Protein AF-A0A3A9E525-F1 (afdb_monomer_lite)

pLDDT: mean 75.53, std 14.35, range [39.94, 94.44]

Radius of gyration: 31.05 Å; chains: 1; bounding box: 57×25×106 Å

Structure (mmCIF, N/CA/C/O backbone):
data_AF-A0A3A9E525-F1
#
_entry.id   AF-A0A3A9E525-F1
#
loop_
_atom_site.group_PDB
_atom_site.id
_atom_site.type_symbol
_atom_site.label_atom_id
_atom_site.label_alt_id
_atom_site.label_comp_id
_atom_site.label_asym_id
_atom_site.label_entity_id
_atom_site.label_seq_id
_atom_site.pdbx_PDB_ins_code
_atom_site.Cartn_x
_atom_site.Cartn_y
_atom_site.Cartn_z
_atom_site.occupancy
_atom_site.B_iso_or_equiv
_atom_site.auth_seq_id
_atom_site.auth_comp_id
_atom_site.auth_asym_id
_atom_site.auth_atom_id
_atom_site.pdbx_PDB_model_num
ATOM 1 N N . ASP A 1 1 ? 13.720 -13.203 -17.216 1.00 64.25 1 ASP A N 1
ATOM 2 C CA . ASP A 1 1 ? 12.682 -12.584 -18.054 1.00 64.25 1 ASP A CA 1
ATOM 3 C C . ASP A 1 1 ? 12.279 -11.241 -17.439 1.00 64.25 1 ASP A C 1
ATOM 5 O O . ASP A 1 1 ? 11.630 -11.214 -16.400 1.00 64.25 1 ASP A O 1
ATOM 9 N N . THR A 1 2 ? 12.786 -10.123 -17.966 1.00 67.50 2 THR A N 1
ATOM 10 C CA . THR A 1 2 ? 12.697 -8.790 -17.322 1.00 67.50 2 THR A CA 1
ATOM 11 C C . THR A 1 2 ? 11.267 -8.252 -17.234 1.00 67.50 2 THR A C 1
ATOM 13 O O . THR A 1 2 ? 10.942 -7.525 -16.295 1.00 67.50 2 THR A O 1
ATOM 16 N N . ALA A 1 3 ? 10.397 -8.640 -18.170 1.00 70.50 3 ALA A N 1
ATOM 17 C CA . ALA A 1 3 ? 8.986 -8.265 -18.166 1.00 70.50 3 ALA A CA 1
ATOM 18 C C . ALA A 1 3 ? 8.206 -8.938 -17.022 1.00 70.50 3 ALA A C 1
ATOM 20 O O . ALA A 1 3 ? 7.421 -8.276 -16.343 1.00 70.50 3 ALA A O 1
ATOM 21 N N . ALA A 1 4 ? 8.462 -10.225 -16.760 1.00 76.50 4 ALA A N 1
ATOM 22 C CA . ALA A 1 4 ? 7.857 -10.944 -15.637 1.00 76.50 4 ALA A CA 1
ATOM 23 C C . ALA A 1 4 ? 8.270 -10.322 -14.291 1.00 76.50 4 ALA A C 1
ATOM 25 O O . ALA A 1 4 ? 7.420 -10.033 -13.452 1.00 76.50 4 ALA A O 1
ATOM 26 N N . THR A 1 5 ? 9.558 -9.994 -14.133 1.00 76.56 5 THR A N 1
ATOM 27 C CA . THR A 1 5 ? 10.078 -9.329 -12.928 1.00 76.56 5 THR A CA 1
ATOM 28 C C . THR A 1 5 ? 9.453 -7.949 -12.694 1.00 76.56 5 THR A C 1
ATOM 30 O O . THR A 1 5 ? 9.133 -7.608 -11.558 1.00 76.56 5 THR A O 1
ATOM 33 N N . LEU A 1 6 ? 9.244 -7.151 -13.747 1.00 73.38 6 LEU A N 1
ATOM 34 C CA . LEU A 1 6 ? 8.564 -5.854 -13.631 1.00 73.38 6 LEU A CA 1
ATOM 35 C C . LEU A 1 6 ? 7.107 -6.007 -13.182 1.00 73.38 6 LEU A C 1
ATOM 37 O O . LEU A 1 6 ? 6.667 -5.273 -12.300 1.00 73.38 6 LEU A O 1
ATOM 41 N N . LYS A 1 7 ? 6.382 -6.983 -13.738 1.00 77.44 7 LYS A N 1
ATOM 42 C CA . LYS A 1 7 ? 4.987 -7.256 -13.374 1.00 77.44 7 LYS A CA 1
ATOM 43 C C . LYS A 1 7 ? 4.848 -7.682 -11.908 1.00 77.44 7 LYS A C 1
ATOM 45 O O . LYS A 1 7 ? 3.958 -7.195 -11.211 1.00 77.44 7 LYS A O 1
ATOM 50 N N . ASP A 1 8 ? 5.745 -8.537 -11.423 1.00 79.56 8 ASP A N 1
ATOM 51 C CA . ASP A 1 8 ? 5.752 -8.967 -10.020 1.00 79.56 8 ASP A CA 1
ATOM 52 C C . ASP A 1 8 ? 6.098 -7.815 -9.063 1.00 79.56 8 ASP A C 1
ATOM 54 O O . ASP A 1 8 ? 5.469 -7.672 -8.011 1.00 79.56 8 ASP A O 1
ATOM 58 N N . LEU A 1 9 ? 7.044 -6.945 -9.441 1.00 74.81 9 LEU A N 1
ATOM 59 C CA . LEU A 1 9 ? 7.372 -5.735 -8.677 1.00 74.81 9 LEU A CA 1
ATOM 60 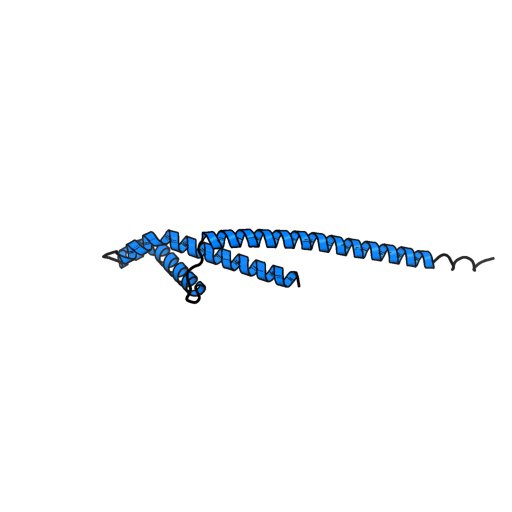C C . LEU A 1 9 ? 6.188 -4.769 -8.590 1.00 74.81 9 LEU A C 1
ATOM 62 O O . LEU A 1 9 ? 5.925 -4.209 -7.527 1.00 74.81 9 LEU A O 1
ATOM 66 N N . GLU A 1 10 ? 5.467 -4.572 -9.693 1.00 75.38 10 GLU A N 1
ATOM 67 C CA . GLU A 1 10 ? 4.275 -3.723 -9.726 1.00 75.38 10 GLU A CA 1
ATOM 68 C C . GLU A 1 10 ? 3.166 -4.274 -8.836 1.00 75.38 10 GLU A C 1
ATOM 70 O O . GLU A 1 10 ? 2.605 -3.528 -8.034 1.00 75.38 10 GLU A O 1
ATOM 75 N N . LYS A 1 11 ? 2.922 -5.587 -8.895 1.00 83.06 11 LYS A N 1
ATOM 76 C CA . LYS A 1 11 ? 1.970 -6.253 -8.006 1.00 83.06 11 LYS A CA 1
ATOM 77 C C . LYS A 1 11 ? 2.350 -6.061 -6.537 1.00 83.06 11 LYS A C 1
ATOM 79 O O . LYS A 1 11 ? 1.519 -5.641 -5.737 1.00 83.06 11 LYS A O 1
ATOM 84 N N . ARG A 1 12 ? 3.622 -6.281 -6.190 1.00 83.38 12 ARG A N 1
ATOM 85 C CA . ARG A 1 12 ? 4.115 -6.116 -4.815 1.00 83.38 12 ARG A CA 1
ATOM 86 C C . ARG A 1 12 ? 3.989 -4.674 -4.314 1.00 83.38 12 ARG A C 1
ATOM 88 O O . ARG A 1 12 ? 3.627 -4.466 -3.159 1.00 83.38 12 ARG A O 1
ATOM 95 N N . LEU A 1 13 ? 4.250 -3.682 -5.167 1.00 75.19 13 LEU A N 1
ATOM 96 C CA . LEU A 1 13 ? 4.052 -2.265 -4.839 1.00 75.19 13 LEU A CA 1
ATOM 97 C C . LEU A 1 13 ? 2.581 -1.947 -4.549 1.00 75.19 13 LEU A C 1
ATOM 99 O O . LEU A 1 13 ? 2.289 -1.248 -3.575 1.00 75.19 13 LEU A O 1
ATOM 103 N N . SER A 1 14 ? 1.660 -2.474 -5.359 1.00 77.00 14 SER A N 1
ATOM 104 C CA . SER A 1 14 ? 0.220 -2.331 -5.128 1.00 77.00 14 SER A CA 1
ATOM 105 C C . SER A 1 14 ? -0.215 -2.980 -3.813 1.00 77.00 14 SER A C 1
ATOM 107 O O . SER A 1 14 ? -0.931 -2.348 -3.035 1.00 77.00 14 SER A O 1
ATOM 109 N N . ASP A 1 15 ? 0.272 -4.188 -3.523 1.00 82.31 15 ASP A N 1
ATOM 110 C CA . ASP A 1 15 ? -0.034 -4.904 -2.281 1.00 82.31 15 ASP A CA 1
ATOM 111 C C . ASP A 1 15 ? 0.445 -4.119 -1.048 1.00 82.31 15 ASP A C 1
ATOM 113 O O . ASP A 1 15 ? -0.313 -3.915 -0.096 1.00 82.31 15 ASP A O 1
ATOM 117 N N . ILE A 1 16 ? 1.680 -3.604 -1.071 1.00 80.56 16 ILE A N 1
ATOM 118 C CA . ILE A 1 16 ? 2.234 -2.798 0.030 1.00 80.56 16 ILE A CA 1
ATOM 119 C C . ILE A 1 16 ? 1.459 -1.489 0.200 1.00 80.56 16 ILE A C 1
ATOM 121 O O . ILE A 1 16 ? 1.143 -1.111 1.328 1.00 80.56 16 ILE A O 1
ATOM 125 N N . SER A 1 17 ? 1.108 -0.812 -0.896 1.00 77.31 17 SER A N 1
ATOM 126 C CA . SER A 1 17 ? 0.308 0.417 -0.850 1.00 77.31 17 SER A CA 1
ATOM 127 C C . SER A 1 17 ? -1.055 0.178 -0.190 1.00 77.31 17 SER A C 1
ATOM 129 O O . SER A 1 17 ? -1.467 0.930 0.702 1.00 77.31 17 SER A O 1
ATOM 131 N N . LEU A 1 18 ? -1.727 -0.918 -0.555 1.00 83.62 18 LEU A N 1
ATOM 132 C CA . LEU A 1 18 ? -2.995 -1.320 0.047 1.00 83.62 18 LEU A CA 1
ATOM 133 C C . LEU A 1 18 ? -2.840 -1.619 1.545 1.00 83.62 18 LEU A C 1
ATOM 135 O O . LEU A 1 18 ? -3.664 -1.173 2.350 1.00 83.62 18 LEU A O 1
ATOM 139 N N . LEU A 1 19 ? -1.780 -2.328 1.941 1.00 84.00 19 LEU A N 1
ATOM 140 C CA . LEU A 1 19 ? -1.487 -2.604 3.350 1.00 84.00 19 LEU A CA 1
ATOM 141 C C . LEU A 1 19 ? -1.237 -1.319 4.141 1.00 84.00 19 LEU A C 1
ATOM 143 O O . LEU A 1 19 ? -1.820 -1.139 5.209 1.00 84.00 19 LEU A O 1
ATOM 147 N N . MET A 1 20 ? -0.435 -0.397 3.607 1.00 79.25 20 MET A N 1
ATOM 148 C CA . MET A 1 20 ? -0.169 0.897 4.236 1.00 79.25 20 MET A CA 1
ATOM 149 C C . MET A 1 20 ? -1.453 1.709 4.432 1.00 79.25 20 MET A C 1
ATOM 151 O O . MET A 1 20 ? -1.667 2.256 5.517 1.00 79.25 20 MET A O 1
ATOM 155 N N . LYS A 1 21 ? -2.337 1.746 3.425 1.00 83.94 21 LYS A N 1
ATOM 156 C CA . LYS A 1 21 ? -3.633 2.436 3.513 1.00 83.94 21 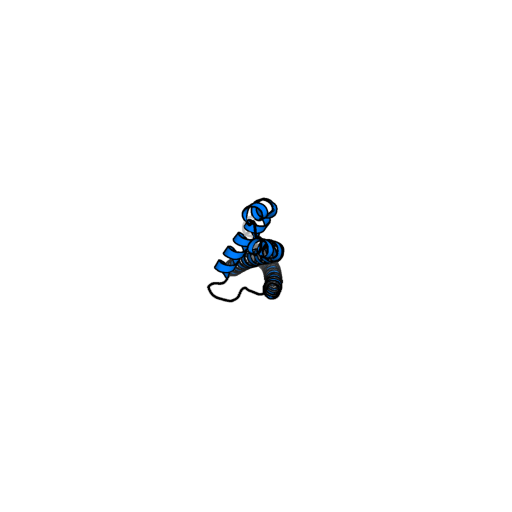LYS A CA 1
ATOM 157 C C . LYS A 1 21 ? -4.510 1.849 4.618 1.00 83.94 21 LYS A C 1
ATOM 159 O O . LYS A 1 21 ? -5.061 2.599 5.421 1.00 83.94 21 LYS A O 1
ATOM 164 N N . ASN A 1 22 ? -4.604 0.522 4.700 1.00 86.12 22 ASN A N 1
ATOM 165 C CA . ASN A 1 22 ? -5.385 -0.147 5.741 1.00 86.12 22 ASN A CA 1
ATOM 166 C C . ASN A 1 22 ? -4.778 0.043 7.138 1.00 86.12 22 ASN A C 1
ATOM 168 O O . ASN A 1 22 ? -5.517 0.272 8.091 1.00 86.12 22 ASN A O 1
ATOM 172 N N . ILE A 1 23 ? -3.448 0.014 7.277 1.00 84.56 23 ILE A N 1
ATOM 173 C CA . ILE A 1 23 ? -2.778 0.321 8.552 1.00 84.56 23 ILE A CA 1
ATOM 174 C C . ILE A 1 23 ? -3.091 1.751 8.991 1.00 84.56 23 ILE A C 1
ATOM 176 O O . ILE A 1 23 ? -3.438 1.965 10.152 1.00 84.56 23 ILE A O 1
ATOM 180 N N . SER A 1 24 ? -3.015 2.716 8.074 1.00 83.75 24 SER A N 1
ATOM 181 C CA . SER A 1 24 ? -3.338 4.114 8.365 1.00 83.75 24 SER A CA 1
ATOM 182 C C . SER A 1 24 ? -4.802 4.280 8.786 1.00 83.75 24 SER A C 1
ATOM 184 O O . SER A 1 24 ? -5.067 4.829 9.855 1.00 83.75 24 SER A O 1
ATOM 186 N N . ALA A 1 25 ? -5.744 3.715 8.023 1.00 85.31 25 ALA A N 1
ATOM 187 C CA . ALA A 1 25 ? -7.170 3.746 8.345 1.00 85.31 25 ALA A CA 1
ATOM 188 C C . ALA A 1 25 ? -7.467 3.104 9.710 1.00 85.31 25 ALA A C 1
ATOM 190 O O . ALA A 1 25 ? -8.197 3.674 10.523 1.00 85.31 25 ALA A O 1
ATOM 191 N N . TYR A 1 26 ? -6.848 1.957 10.007 1.00 89.06 26 TYR A N 1
ATOM 192 C CA . TYR A 1 26 ? -6.963 1.289 11.301 1.00 89.06 26 TYR A CA 1
ATOM 193 C C . TYR A 1 26 ? -6.437 2.166 12.443 1.00 89.06 26 TYR A C 1
ATOM 195 O O . TYR A 1 26 ? -7.090 2.277 13.479 1.00 89.06 26 TYR A O 1
ATOM 203 N N . GLN A 1 27 ? -5.278 2.810 12.267 1.00 89.06 27 GLN A N 1
ATOM 204 C CA . GLN A 1 27 ? -4.687 3.693 13.276 1.00 89.06 27 GLN A CA 1
ATOM 205 C C . GLN A 1 27 ? -5.542 4.939 13.536 1.00 89.06 27 GLN A C 1
ATOM 207 O O . GLN A 1 27 ? -5.775 5.268 14.698 1.00 89.06 27 GLN A O 1
ATOM 212 N N . GLN A 1 28 ? -6.042 5.591 12.484 1.00 89.88 28 GLN A N 1
ATOM 213 C CA . GLN A 1 28 ? -6.866 6.803 12.585 1.00 89.88 28 GLN A CA 1
ATOM 214 C C . GLN A 1 28 ? -8.202 6.540 13.289 1.00 89.88 28 GLN A C 1
ATOM 216 O O . GLN A 1 28 ? -8.650 7.334 14.111 1.00 89.88 28 GLN A O 1
ATOM 221 N N . THR A 1 29 ? -8.819 5.392 13.014 1.00 92.69 29 THR A N 1
ATOM 222 C CA . THR A 1 29 ? -10.128 5.023 13.577 1.00 92.69 29 THR A CA 1
ATOM 223 C C . THR A 1 29 ? -10.034 4.305 14.926 1.00 92.69 29 THR A C 1
ATOM 225 O O . THR A 1 29 ? -11.041 4.145 15.616 1.00 92.69 29 THR A O 1
ATOM 228 N N . LYS A 1 30 ? -8.828 3.907 15.357 1.00 92.38 30 LYS A N 1
ATOM 229 C CA . LYS A 1 30 ? -8.598 3.144 16.595 1.00 92.38 30 LYS A CA 1
ATOM 230 C C . LYS A 1 30 ? -9.165 3.832 17.834 1.00 92.38 30 LYS A C 1
ATOM 232 O O . LYS A 1 30 ? -9.754 3.162 18.677 1.00 92.38 30 LYS A O 1
ATOM 237 N N . ALA A 1 31 ? -8.986 5.148 17.955 1.00 93.94 31 ALA A N 1
ATOM 238 C CA . ALA A 1 31 ? -9.469 5.902 19.110 1.00 93.94 31 ALA A CA 1
ATOM 239 C C . ALA A 1 31 ? -11.004 5.869 19.204 1.00 93.94 31 ALA A C 1
ATOM 241 O O . ALA A 1 31 ? -11.548 5.539 20.258 1.00 93.94 31 ALA A O 1
ATOM 242 N N . VAL A 1 32 ? -11.688 6.118 18.084 1.00 93.75 32 VAL A N 1
ATOM 243 C CA . VAL A 1 32 ? -13.156 6.072 17.983 1.00 93.75 32 VAL A CA 1
ATOM 244 C C . VAL A 1 32 ? -13.673 4.666 18.280 1.00 93.75 32 VAL A C 1
ATOM 246 O O . VAL A 1 32 ? -14.594 4.495 19.074 1.00 93.75 32 VAL A O 1
ATOM 249 N N . TYR A 1 33 ? -13.032 3.637 17.724 1.00 93.94 33 TYR A N 1
ATOM 250 C CA . TYR A 1 33 ? -13.420 2.251 17.971 1.00 93.94 33 TYR A CA 1
ATOM 251 C C . TYR A 1 33 ? -13.217 1.824 19.436 1.00 93.94 33 TYR A C 1
ATOM 253 O O . TYR A 1 33 ? -14.040 1.110 20.012 1.00 93.94 33 TYR A O 1
ATOM 261 N N . MET A 1 34 ? -12.151 2.294 20.091 1.00 94.19 34 MET A N 1
ATOM 262 C CA . MET A 1 34 ? -11.941 2.062 21.524 1.00 94.19 34 MET A CA 1
ATOM 263 C C . MET A 1 34 ? -13.012 2.733 22.387 1.00 94.19 34 MET A C 1
ATOM 265 O O . MET A 1 34 ? -13.440 2.144 23.381 1.00 94.19 34 MET A O 1
ATOM 269 N N . GLN A 1 35 ? -13.450 3.939 22.020 1.00 94.38 35 GLN A N 1
ATOM 270 C CA . GLN A 1 35 ? -14.560 4.618 22.692 1.00 94.38 35 GLN A CA 1
ATOM 271 C C . GLN A 1 35 ? -15.875 3.865 22.477 1.00 94.38 35 GLN A C 1
ATOM 273 O O . GLN A 1 35 ? -16.573 3.601 23.452 1.00 94.38 35 GLN A O 1
ATOM 278 N N . TYR A 1 36 ? -16.149 3.410 21.251 1.00 92.94 36 TYR A N 1
ATOM 279 C CA . TYR A 1 36 ? -17.297 2.555 20.938 1.00 92.94 36 TYR A CA 1
ATOM 280 C C . TYR A 1 36 ? -17.333 1.294 21.813 1.00 92.94 36 TYR A C 1
ATOM 282 O O . TYR A 1 36 ? -18.363 0.973 22.406 1.00 92.94 36 TYR A O 1
ATOM 290 N N . LYS A 1 37 ? -16.195 0.605 21.985 1.00 92.94 37 LYS A N 1
ATOM 291 C CA . LYS A 1 37 ? -16.122 -0.587 22.847 1.00 92.94 37 LYS A CA 1
ATOM 292 C C . LYS A 1 37 ? -16.425 -0.306 24.320 1.00 92.94 37 LYS A C 1
ATOM 294 O O . LYS A 1 37 ? -16.914 -1.205 25.001 1.00 92.94 37 LYS A O 1
ATOM 299 N N . LYS A 1 38 ? -16.132 0.905 24.798 1.00 94.44 38 LYS A N 1
ATOM 300 C CA . LYS A 1 38 ? -16.347 1.343 26.188 1.00 94.44 38 LYS A CA 1
ATOM 301 C C . LYS A 1 38 ? -17.683 2.064 26.402 1.00 94.44 38 LYS A C 1
ATOM 303 O O . LYS A 1 38 ? -18.043 2.324 27.547 1.00 94.44 38 LYS A O 1
ATOM 308 N N . ALA A 1 39 ? -18.396 2.416 25.333 1.00 93.25 39 ALA A N 1
ATOM 309 C CA . ALA A 1 39 ? -19.642 3.162 25.415 1.00 93.25 39 ALA A CA 1
ATOM 310 C C . ALA A 1 39 ? -20.719 2.348 26.150 1.00 93.25 39 ALA A C 1
ATOM 312 O O . ALA A 1 39 ? -20.920 1.167 25.860 1.00 93.25 39 ALA A O 1
ATOM 313 N N . LYS A 1 40 ? -21.427 2.999 27.084 1.00 91.38 40 LYS A N 1
ATOM 314 C CA . LYS A 1 40 ? -22.598 2.413 27.761 1.00 91.38 40 LYS A CA 1
ATOM 315 C C . LYS A 1 40 ? -23.758 2.199 26.786 1.00 91.38 40 LYS A C 1
ATOM 317 O O . LYS A 1 40 ? -24.382 1.148 26.811 1.00 91.38 40 LYS A O 1
ATOM 322 N N . ASP A 1 41 ? -23.997 3.175 25.913 1.00 93.12 41 ASP A N 1
ATOM 323 C CA . ASP A 1 41 ? -24.986 3.100 24.838 1.00 93.12 41 ASP A CA 1
ATOM 324 C C . ASP A 1 41 ? -24.262 2.979 23.490 1.00 93.12 41 ASP A C 1
ATOM 326 O O . ASP A 1 41 ? -23.869 3.968 22.860 1.00 93.12 41 ASP A O 1
ATOM 330 N N . LYS A 1 42 ? -24.021 1.730 23.084 1.00 91.25 42 LYS A N 1
ATOM 331 C CA . LYS A 1 42 ? -23.300 1.408 21.848 1.00 91.25 42 LYS A CA 1
ATOM 332 C C . LYS A 1 42 ? -24.088 1.785 20.603 1.00 91.25 42 LYS A C 1
ATOM 334 O O . LYS A 1 42 ? -23.479 2.149 19.605 1.00 91.25 42 LYS A O 1
ATOM 339 N N . GLU A 1 43 ? -25.411 1.708 20.649 1.00 92.25 43 GLU A N 1
ATOM 340 C CA . GLU A 1 43 ? -26.267 1.946 19.489 1.00 92.25 43 GLU A CA 1
ATOM 341 C C . GLU A 1 43 ? -26.318 3.439 19.148 1.00 92.25 43 GLU A C 1
ATOM 343 O O . GLU A 1 43 ? -26.143 3.839 17.996 1.00 92.25 43 GLU A O 1
ATOM 348 N N . LYS A 1 44 ? -26.449 4.299 20.166 1.00 93.62 44 LYS A N 1
ATOM 349 C CA . LYS A 1 44 ? -26.327 5.750 19.994 1.00 93.62 44 LYS A CA 1
ATOM 350 C C . LYS A 1 44 ? -24.929 6.157 19.530 1.00 93.62 44 LYS A C 1
ATOM 352 O O . LYS A 1 44 ? -24.813 7.002 18.645 1.00 93.62 44 LYS A O 1
ATOM 357 N N . PHE A 1 45 ? -23.878 5.553 20.090 1.00 93.12 45 PHE A N 1
ATOM 358 C CA . PHE A 1 45 ? -22.507 5.844 19.666 1.00 93.12 45 PHE A CA 1
ATOM 359 C C . PHE A 1 45 ? -22.244 5.399 18.222 1.00 93.12 45 PHE A C 1
ATOM 361 O O . PHE A 1 45 ? -21.600 6.137 17.474 1.00 93.12 45 PHE A O 1
ATOM 368 N N . LEU A 1 46 ? -22.762 4.228 17.829 1.00 92.06 46 LEU A N 1
ATOM 369 C CA . LEU A 1 46 ? -22.659 3.700 16.471 1.00 92.06 46 LEU A CA 1
ATOM 370 C C . LEU A 1 46 ? -23.296 4.664 15.475 1.00 92.06 46 LEU A C 1
ATOM 372 O O . LEU A 1 46 ? -22.608 5.084 14.558 1.00 92.06 46 LEU A O 1
ATOM 376 N N . ARG A 1 47 ? -24.537 5.111 15.701 1.00 92.50 47 ARG A N 1
ATOM 377 C CA . ARG A 1 47 ? -25.220 6.060 14.798 1.00 92.50 47 ARG A CA 1
ATOM 378 C C . ARG A 1 47 ? -24.432 7.353 14.549 1.00 92.50 47 ARG A C 1
ATOM 380 O O . ARG A 1 47 ? -24.481 7.894 13.454 1.00 92.50 47 ARG A O 1
ATOM 387 N N . GLY A 1 48 ? -23.687 7.844 15.544 1.00 92.25 48 GLY A N 1
ATOM 388 C CA . GLY A 1 48 ? -22.849 9.042 15.396 1.00 92.25 48 GLY A CA 1
ATOM 389 C C . GLY A 1 48 ? -21.469 8.797 14.771 1.00 92.25 48 GLY A C 1
ATOM 390 O O . GLY A 1 48 ? -20.837 9.743 14.313 1.00 92.25 48 GLY A O 1
ATOM 391 N N . ASN A 1 49 ? -20.979 7.553 14.765 1.00 93.88 49 ASN A N 1
ATOM 392 C CA . ASN A 1 49 ? -19.605 7.204 14.373 1.00 93.88 49 ASN A CA 1
ATOM 393 C C . ASN A 1 49 ? -19.535 6.030 13.386 1.00 93.88 49 ASN A C 1
ATOM 395 O O . ASN A 1 49 ? -18.485 5.400 13.244 1.00 93.88 49 ASN A O 1
ATOM 399 N N . GLU A 1 50 ? -20.643 5.727 12.718 1.00 93.31 50 GLU A N 1
ATOM 400 C CA . GLU A 1 50 ? -20.842 4.503 11.944 1.00 93.31 50 GLU A CA 1
ATOM 401 C C . GLU A 1 50 ? -19.757 4.324 10.885 1.00 93.31 50 GLU A C 1
ATOM 403 O O . GLU A 1 50 ? -19.084 3.296 10.851 1.00 93.31 50 GLU A O 1
ATOM 408 N N . SER A 1 51 ? -19.492 5.377 10.108 1.00 92.12 51 SER A N 1
ATOM 409 C CA . SER A 1 51 ? -18.445 5.382 9.081 1.00 92.12 51 SER A CA 1
ATOM 410 C C . SER A 1 51 ? -17.070 5.016 9.653 1.00 92.12 51 SER A C 1
ATOM 412 O O . SER A 1 51 ? -16.399 4.112 9.156 1.00 92.12 51 SER A O 1
ATOM 414 N N . SER A 1 52 ? -16.669 5.648 10.759 1.00 90.69 52 SER A N 1
ATOM 415 C CA . SER A 1 52 ? -15.379 5.393 11.412 1.00 90.69 52 SER A CA 1
ATOM 416 C C . SER A 1 52 ? -15.263 3.961 11.938 1.00 90.69 52 SER A C 1
ATOM 418 O O . SER A 1 52 ? -14.190 3.363 11.866 1.00 90.69 52 SER A O 1
ATOM 420 N N . ILE A 1 53 ? -16.357 3.404 12.460 1.00 93.31 53 ILE A N 1
ATOM 421 C CA . ILE A 1 53 ? -16.403 2.034 12.983 1.00 93.31 53 ILE A CA 1
ATOM 422 C C . ILE A 1 53 ? -16.324 1.022 11.836 1.00 93.31 53 ILE A C 1
ATOM 424 O O . ILE A 1 53 ? -15.486 0.123 11.886 1.00 93.31 53 ILE A O 1
ATOM 428 N N . ILE A 1 54 ? -17.100 1.212 10.765 1.00 92.19 54 ILE A N 1
ATOM 429 C CA . ILE A 1 54 ? -17.063 0.355 9.571 1.00 92.19 54 ILE A CA 1
ATOM 430 C C . ILE A 1 54 ? -15.663 0.357 8.947 1.00 92.19 54 ILE A C 1
ATOM 432 O O . ILE A 1 54 ? -15.111 -0.704 8.650 1.00 92.19 54 ILE A O 1
ATOM 436 N N . ILE A 1 55 ? -15.055 1.537 8.785 1.00 89.50 55 ILE A N 1
ATOM 437 C CA . ILE A 1 55 ? -13.694 1.671 8.249 1.00 89.50 55 ILE A CA 1
ATOM 438 C C . ILE A 1 55 ? -12.692 0.925 9.137 1.00 89.50 55 ILE A C 1
ATOM 440 O O . ILE A 1 55 ? -11.824 0.219 8.618 1.00 89.50 55 ILE A O 1
ATOM 444 N N . HIS A 1 56 ? -12.818 1.046 10.463 1.00 92.75 56 HIS A N 1
ATOM 445 C CA . HIS A 1 56 ? -11.950 0.339 11.401 1.00 92.75 56 HIS A CA 1
ATOM 446 C C . HIS A 1 56 ? -12.039 -1.177 11.234 1.00 92.75 56 HIS A C 1
ATOM 448 O O . HIS A 1 56 ? -11.015 -1.855 11.145 1.00 92.75 56 HIS A O 1
ATOM 454 N N . GLU A 1 57 ? -13.257 -1.713 11.184 1.00 92.94 57 GLU A N 1
ATOM 455 C CA . GLU A 1 57 ? -13.501 -3.151 11.101 1.00 92.94 57 GLU A CA 1
ATOM 456 C C . GLU A 1 57 ? -13.062 -3.728 9.754 1.00 92.94 57 GLU A C 1
ATOM 458 O O . GLU A 1 57 ? -12.405 -4.772 9.712 1.00 92.94 57 GLU A O 1
ATOM 463 N N . ALA A 1 58 ? -13.333 -3.020 8.657 1.00 92.31 58 ALA A N 1
ATOM 464 C CA . ALA A 1 58 ? -12.872 -3.401 7.326 1.00 92.31 58 ALA A CA 1
ATOM 465 C C . ALA A 1 58 ? -11.336 -3.427 7.241 1.00 92.31 58 ALA A C 1
ATOM 467 O O . ALA A 1 58 ? -10.746 -4.402 6.753 1.00 92.31 58 ALA A O 1
ATOM 468 N N . ALA A 1 59 ? -10.678 -2.391 7.770 1.00 88.25 59 ALA A N 1
ATOM 469 C CA . ALA A 1 59 ? -9.224 -2.334 7.838 1.00 88.25 59 ALA A CA 1
ATOM 470 C C . ALA A 1 59 ? -8.669 -3.465 8.717 1.00 88.25 59 ALA A C 1
ATOM 472 O O . ALA A 1 59 ? -7.767 -4.187 8.296 1.00 88.25 59 ALA A O 1
ATOM 473 N N . ALA A 1 60 ? -9.247 -3.692 9.900 1.00 90.19 60 ALA A N 1
ATOM 474 C CA . ALA A 1 60 ? -8.840 -4.764 10.804 1.00 90.19 60 ALA A CA 1
ATOM 475 C C . ALA A 1 60 ? -8.949 -6.150 10.149 1.00 90.19 60 ALA A C 1
ATOM 477 O O . ALA A 1 60 ? -8.012 -6.944 10.242 1.00 90.19 60 ALA A O 1
ATOM 478 N N . LYS A 1 61 ? -10.049 -6.430 9.439 1.00 90.81 61 LYS A N 1
ATOM 479 C CA . LYS A 1 61 ? -10.264 -7.697 8.724 1.00 90.81 61 LYS A CA 1
ATOM 480 C C . LYS A 1 61 ? -9.228 -7.909 7.620 1.00 90.81 61 LYS A C 1
ATOM 482 O O . LYS A 1 61 ? -8.645 -8.987 7.529 1.00 90.81 61 LYS A O 1
ATOM 487 N N . THR A 1 62 ? -8.955 -6.875 6.827 1.00 87.56 62 THR A N 1
ATOM 488 C CA . TH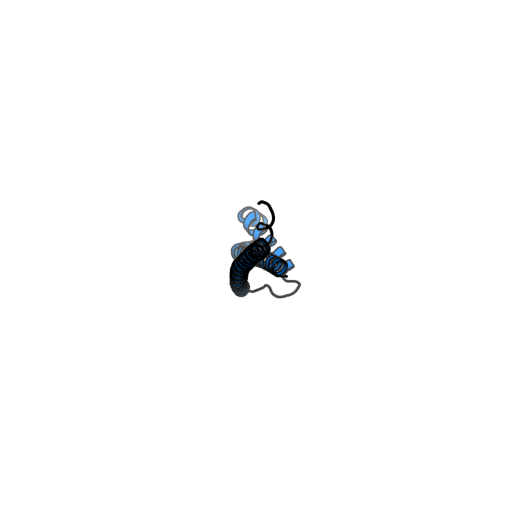R A 1 62 ? -7.954 -6.927 5.748 1.00 87.56 62 THR A CA 1
ATOM 489 C C . THR A 1 62 ? -6.553 -7.184 6.302 1.00 87.56 62 THR A C 1
ATOM 491 O O . THR A 1 62 ? -5.824 -8.044 5.812 1.00 87.56 62 THR A O 1
ATOM 494 N N . LEU A 1 63 ? -6.191 -6.488 7.380 1.00 85.81 63 LEU A N 1
ATOM 495 C CA . LEU A 1 63 ? -4.907 -6.661 8.056 1.00 85.81 63 LEU A CA 1
ATOM 496 C C . LEU A 1 63 ? -4.772 -8.031 8.726 1.00 85.81 63 LEU A C 1
ATOM 498 O O . LEU A 1 63 ? -3.677 -8.590 8.762 1.00 85.81 63 LEU A O 1
ATOM 502 N N . GLN A 1 64 ? -5.868 -8.586 9.243 1.00 86.88 64 GLN A N 1
ATOM 503 C CA . GLN A 1 64 ? -5.886 -9.931 9.809 1.00 86.88 64 GLN A CA 1
ATOM 504 C C . GLN A 1 64 ? -5.713 -11.003 8.726 1.00 86.88 64 GLN A C 1
ATOM 506 O O . GLN A 1 64 ? -4.958 -11.948 8.940 1.00 86.88 64 GLN A O 1
ATOM 511 N N . ALA A 1 65 ? -6.347 -10.838 7.562 1.00 85.38 65 ALA A N 1
ATOM 512 C CA . ALA A 1 65 ? -6.153 -11.727 6.418 1.00 85.38 65 ALA A CA 1
ATOM 513 C C . ALA A 1 65 ? -4.706 -11.674 5.900 1.00 85.38 65 ALA A C 1
ATOM 515 O O . ALA A 1 65 ? -4.108 -12.707 5.630 1.00 85.38 65 ALA A O 1
ATOM 516 N N . ALA A 1 66 ? -4.107 -10.481 5.850 1.00 78.62 66 ALA A N 1
ATOM 517 C CA . ALA A 1 66 ? -2.725 -10.302 5.406 1.00 78.62 66 ALA A CA 1
ATOM 518 C C . ALA A 1 66 ? -1.672 -10.873 6.371 1.00 78.62 66 ALA A C 1
ATOM 520 O O . ALA A 1 66 ? -0.534 -11.118 5.974 1.00 78.62 66 ALA A O 1
ATOM 521 N N . LYS A 1 67 ? -2.021 -11.067 7.648 1.00 74.88 67 LYS A N 1
ATOM 522 C CA . LYS A 1 67 ? -1.090 -11.565 8.664 1.00 74.88 67 LYS A CA 1
ATOM 523 C C . LYS A 1 67 ? -0.709 -13.033 8.482 1.00 74.88 67 LYS A C 1
ATOM 525 O O . LYS A 1 67 ? 0.327 -13.403 9.019 1.00 74.88 67 LYS A O 1
ATOM 530 N N . ASN A 1 68 ? -1.508 -13.869 7.806 1.00 65.81 68 ASN A N 1
ATOM 531 C CA . ASN A 1 68 ? -1.292 -15.328 7.717 1.00 65.81 68 ASN A CA 1
ATOM 532 C C . ASN A 1 68 ? -0.870 -15.972 9.066 1.00 65.81 68 ASN A C 1
ATOM 534 O O . ASN A 1 68 ? 0.031 -16.801 9.116 1.00 65.81 68 ASN A O 1
ATOM 538 N N . GLY A 1 69 ? -1.465 -15.538 10.187 1.00 60.78 69 GLY A N 1
ATOM 539 C CA . GLY A 1 69 ? -1.123 -16.018 11.540 1.00 60.78 69 GLY A CA 1
ATOM 540 C C . GLY A 1 69 ? 0.099 -15.360 12.210 1.00 60.78 69 GLY A C 1
ATOM 541 O O . GLY A 1 69 ? 0.374 -15.634 13.375 1.00 60.78 69 GLY A O 1
ATOM 542 N N . GLY A 1 70 ? 0.807 -14.462 11.523 1.00 66.06 70 GLY A N 1
ATOM 543 C CA . GLY A 1 70 ? 1.965 -13.719 12.022 1.00 66.06 70 GLY A CA 1
ATOM 544 C C . GLY A 1 70 ? 1.663 -12.319 12.582 1.00 66.06 70 GLY A C 1
ATOM 545 O O . GLY A 1 70 ? 0.520 -11.869 12.714 1.00 66.06 70 GLY A O 1
ATOM 546 N N . LYS A 1 71 ? 2.733 -11.590 12.926 1.00 66.88 71 LYS A N 1
ATOM 547 C CA . LYS A 1 71 ? 2.655 -10.179 13.346 1.00 66.88 71 LYS A CA 1
ATOM 548 C C . LYS A 1 71 ? 2.397 -9.276 12.135 1.00 66.88 71 LYS A C 1
ATOM 550 O O . LYS A 1 71 ? 2.896 -9.528 11.045 1.00 66.88 71 LYS A O 1
ATOM 555 N N . LEU A 1 72 ? 1.628 -8.205 12.352 1.00 68.56 72 LEU A N 1
ATOM 556 C CA . LEU A 1 72 ? 1.385 -7.178 11.332 1.00 68.56 72 LEU A CA 1
ATOM 557 C C . LEU A 1 72 ? 2.734 -6.557 10.945 1.00 68.56 72 LEU A C 1
ATOM 559 O O . LEU A 1 72 ? 3.506 -6.239 11.857 1.00 68.56 72 LEU A O 1
ATOM 563 N N . PRO A 1 73 ? 3.021 -6.372 9.646 1.00 69.12 73 PRO A N 1
ATOM 564 C CA . PRO A 1 73 ? 4.195 -5.625 9.228 1.00 69.12 73 PRO A CA 1
ATOM 565 C C . PRO A 1 73 ? 4.190 -4.228 9.857 1.00 69.12 73 PRO A C 1
ATOM 567 O O . PRO A 1 73 ? 3.150 -3.570 9.931 1.00 69.12 73 PRO A O 1
ATOM 570 N N . ASP A 1 74 ? 5.352 -3.780 10.327 1.00 78.88 74 ASP A N 1
ATOM 571 C CA . ASP A 1 74 ? 5.519 -2.416 10.827 1.00 78.88 74 ASP A CA 1
ATOM 572 C C . ASP A 1 74 ? 5.336 -1.434 9.662 1.00 78.88 74 ASP A C 1
ATOM 574 O O . ASP A 1 74 ? 5.939 -1.606 8.600 1.00 78.88 74 ASP A O 1
ATOM 578 N N . PHE A 1 75 ? 4.529 -0.391 9.866 1.00 76.75 75 PHE A N 1
ATOM 579 C CA . PHE A 1 75 ? 4.315 0.664 8.879 1.00 76.75 75 PHE A CA 1
ATOM 580 C C . PHE A 1 75 ? 5.635 1.265 8.382 1.00 76.75 75 PHE A C 1
ATOM 582 O O . PHE A 1 75 ? 5.784 1.504 7.186 1.00 76.75 75 PHE A O 1
ATOM 589 N N . LYS A 1 76 ? 6.622 1.453 9.271 1.00 77.38 76 LYS A N 1
ATOM 590 C CA . LYS A 1 76 ? 7.950 1.953 8.885 1.00 77.38 76 LYS A CA 1
ATOM 591 C C . LYS A 1 76 ? 8.662 0.988 7.943 1.00 77.38 76 LYS A C 1
ATOM 593 O O . LYS A 1 76 ? 9.237 1.424 6.953 1.00 77.38 76 LYS A O 1
ATOM 598 N N . LYS A 1 77 ? 8.584 -0.318 8.218 1.00 80.81 77 LYS A N 1
ATOM 599 C CA . LYS A 1 77 ? 9.178 -1.350 7.354 1.00 80.81 77 LYS A CA 1
ATOM 600 C C . LYS A 1 77 ? 8.511 -1.376 5.982 1.00 80.81 77 LYS A C 1
ATOM 602 O O . LYS A 1 77 ? 9.221 -1.402 4.985 1.00 80.81 77 LYS A O 1
ATOM 607 N N . LEU A 1 78 ? 7.179 -1.290 5.928 1.00 77.44 78 LEU A N 1
ATOM 608 C CA . LEU A 1 78 ? 6.446 -1.204 4.661 1.00 77.44 78 LEU A CA 1
ATOM 609 C C . LEU A 1 78 ? 6.808 0.057 3.875 1.00 77.44 78 LEU A C 1
ATOM 611 O O . LEU A 1 78 ? 6.960 -0.008 2.661 1.00 77.44 78 LEU A O 1
ATOM 615 N N . HIS A 1 79 ? 6.982 1.194 4.552 1.00 72.44 79 HIS A N 1
ATOM 616 C CA . HIS A 1 79 ? 7.389 2.435 3.899 1.00 72.44 79 HIS A CA 1
ATOM 617 C C . HIS A 1 79 ? 8.797 2.332 3.292 1.00 72.44 79 HIS A C 1
ATOM 619 O O . HIS A 1 79 ? 9.005 2.745 2.150 1.00 72.44 79 HIS A O 1
ATOM 625 N N . THR A 1 80 ? 9.749 1.734 4.016 1.00 77.56 80 THR A N 1
ATOM 626 C CA . THR A 1 80 ? 11.097 1.462 3.496 1.00 77.56 80 THR A CA 1
ATOM 627 C C . THR A 1 80 ? 11.057 0.494 2.313 1.00 77.56 80 THR A C 1
ATOM 629 O O . THR A 1 80 ? 11.614 0.809 1.264 1.00 77.56 80 THR A O 1
ATOM 632 N N . GLU A 1 81 ? 10.346 -0.632 2.433 1.00 78.62 81 GLU A N 1
ATOM 633 C CA . GLU A 1 81 ? 10.195 -1.617 1.349 1.00 78.62 81 GLU A CA 1
ATOM 634 C C . GLU A 1 81 ? 9.561 -0.974 0.106 1.00 78.62 81 GLU A C 1
ATOM 636 O O . GLU A 1 81 ? 10.050 -1.151 -1.008 1.00 78.62 81 GLU A O 1
ATOM 641 N N . TYR A 1 82 ? 8.522 -0.154 0.287 1.00 73.81 82 TYR A N 1
ATOM 642 C CA . TYR A 1 82 ? 7.885 0.586 -0.800 1.00 73.81 82 TYR A CA 1
ATOM 643 C C . TYR A 1 82 ? 8.871 1.512 -1.525 1.00 73.81 82 TYR A C 1
ATOM 645 O O . TYR A 1 82 ? 8.905 1.543 -2.760 1.00 73.81 82 TYR A O 1
ATOM 653 N N . LYS A 1 83 ? 9.696 2.252 -0.772 1.00 72.44 83 LYS A N 1
ATOM 654 C CA . LYS A 1 83 ? 10.711 3.149 -1.337 1.00 72.44 83 LYS A CA 1
ATOM 655 C C . LYS A 1 83 ? 11.760 2.366 -2.129 1.00 72.44 83 LYS A C 1
ATOM 657 O O . LYS A 1 83 ? 12.010 2.691 -3.288 1.00 72.44 83 LYS A O 1
ATOM 662 N N . GLU A 1 84 ? 12.307 1.301 -1.550 1.00 81.06 84 GLU A N 1
ATOM 663 C CA . GLU A 1 84 ? 13.301 0.449 -2.211 1.00 81.06 84 GLU A CA 1
ATOM 664 C C . GLU A 1 84 ? 12.757 -0.201 -3.489 1.00 81.06 84 GLU A C 1
ATOM 666 O O . GLU A 1 84 ? 13.440 -0.237 -4.514 1.00 81.06 84 GLU A O 1
ATOM 671 N N . LEU A 1 85 ? 11.521 -0.707 -3.459 1.00 73.25 85 LEU A N 1
ATOM 672 C CA . LEU A 1 85 ? 10.881 -1.308 -4.630 1.00 73.25 85 LEU A CA 1
ATOM 673 C C . LEU A 1 85 ? 10.590 -0.272 -5.717 1.00 73.25 85 LEU A C 1
ATOM 675 O O . LEU A 1 85 ? 10.770 -0.567 -6.898 1.00 73.25 85 LEU A O 1
ATOM 679 N N . THR A 1 86 ? 10.205 0.946 -5.336 1.00 68.56 86 THR A N 1
ATOM 680 C CA . THR A 1 86 ? 10.013 2.053 -6.283 1.00 68.56 86 THR A CA 1
ATOM 681 C C . THR A 1 86 ? 11.335 2.430 -6.953 1.00 68.56 86 THR A C 1
ATOM 683 O O . THR A 1 86 ? 11.392 2.594 -8.172 1.00 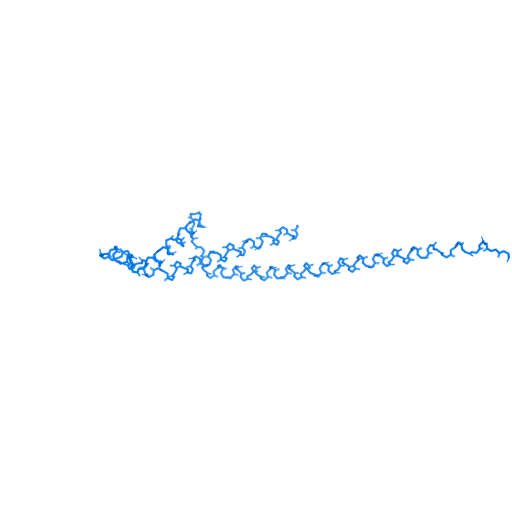68.56 86 THR A O 1
ATOM 686 N N . GLU A 1 87 ? 12.429 2.497 -6.193 1.00 78.00 87 GLU A N 1
ATOM 687 C CA . GLU A 1 87 ? 13.765 2.755 -6.738 1.00 78.00 87 GLU A CA 1
ATOM 688 C C . GLU A 1 87 ? 14.237 1.630 -7.670 1.00 78.00 87 GLU A C 1
ATOM 690 O O . GLU A 1 87 ? 14.744 1.907 -8.759 1.00 78.00 87 GLU A O 1
ATOM 695 N N . LYS A 1 88 ? 14.027 0.361 -7.292 1.00 78.00 88 LYS A N 1
ATOM 696 C CA . LYS A 1 88 ? 14.325 -0.803 -8.146 1.00 78.00 88 LYS A CA 1
ATOM 697 C C . LYS A 1 88 ? 13.507 -0.781 -9.436 1.00 78.00 88 LYS A C 1
ATOM 699 O O . LYS A 1 88 ? 14.080 -0.969 -10.507 1.00 78.00 88 LYS A O 1
ATOM 704 N N . LYS A 1 89 ? 12.202 -0.492 -9.355 1.00 71.75 89 LYS A N 1
ATOM 705 C CA . LYS A 1 89 ? 11.328 -0.316 -10.522 1.00 71.75 89 LYS A CA 1
ATOM 706 C C . LYS A 1 89 ? 11.884 0.771 -11.442 1.00 71.75 89 LYS A C 1
ATOM 708 O O . LYS A 1 89 ? 12.088 0.515 -12.624 1.00 71.75 89 LYS A O 1
ATOM 713 N N . ASN A 1 90 ? 12.205 1.947 -10.907 1.00 71.69 90 ASN A N 1
ATOM 714 C CA . ASN A 1 90 ? 12.740 3.058 -11.696 1.00 71.69 90 ASN A CA 1
ATOM 715 C C . ASN A 1 90 ? 14.073 2.706 -12.375 1.00 71.69 90 ASN A C 1
ATOM 717 O O . ASN A 1 90 ? 14.248 3.002 -13.557 1.00 71.69 90 ASN A O 1
ATOM 721 N N . LYS A 1 91 ? 14.989 2.030 -11.668 1.00 81.50 91 LYS A N 1
ATOM 722 C CA . LYS A 1 91 ? 16.255 1.547 -12.245 1.00 81.50 91 LYS A CA 1
ATOM 723 C C . LYS A 1 91 ? 16.017 0.555 -13.381 1.00 81.50 91 LYS A C 1
ATOM 725 O O . LYS A 1 91 ? 16.562 0.750 -14.463 1.00 81.50 91 LYS A O 1
ATOM 730 N N . LEU A 1 92 ? 15.150 -0.437 -13.178 1.00 74.50 92 LEU A N 1
ATOM 731 C CA . LEU A 1 92 ? 14.801 -1.418 -14.210 1.00 74.50 92 LEU A CA 1
ATOM 732 C C . LEU A 1 92 ? 14.148 -0.763 -15.431 1.00 74.50 92 LEU A C 1
ATOM 734 O O . LEU A 1 92 ? 14.484 -1.116 -16.556 1.00 74.50 92 LEU A O 1
ATOM 738 N N . TYR A 1 93 ? 13.276 0.231 -15.242 1.00 68.12 93 TYR A N 1
ATOM 739 C CA . TYR A 1 93 ? 12.704 0.997 -16.354 1.00 68.12 93 TYR A CA 1
ATOM 740 C C . TYR A 1 93 ? 13.770 1.800 -17.115 1.00 68.12 93 TYR A C 1
ATOM 742 O O . TYR A 1 93 ? 13.744 1.845 -18.348 1.00 68.12 93 TYR A O 1
ATOM 750 N N . GLN A 1 94 ? 14.737 2.402 -16.416 1.00 76.56 94 GLN A N 1
ATOM 751 C CA . GLN A 1 94 ? 15.855 3.095 -17.063 1.00 76.56 94 GLN A CA 1
ATOM 752 C C . GLN A 1 94 ? 16.779 2.133 -17.819 1.00 76.56 94 GLN A C 1
ATOM 754 O O . GLN A 1 94 ? 17.180 2.430 -18.946 1.00 76.56 94 GLN A O 1
ATOM 759 N N . GLU A 1 95 ? 17.113 0.986 -17.232 1.00 75.50 95 GLU A N 1
ATOM 760 C CA . GLU A 1 95 ? 17.922 -0.054 -17.871 1.00 75.50 95 GLU A CA 1
ATOM 761 C C . GLU A 1 95 ? 17.211 -0.652 -19.080 1.00 75.50 95 GLU A C 1
ATOM 763 O O . GLU A 1 95 ? 17.814 -0.754 -20.146 1.00 75.50 95 GLU A O 1
ATOM 768 N N . TYR A 1 96 ? 15.915 -0.943 -18.967 1.00 66.94 96 TYR A N 1
ATOM 769 C CA . TYR A 1 96 ? 15.088 -1.403 -20.078 1.00 66.94 96 TYR A CA 1
ATOM 770 C C . TYR A 1 96 ? 15.033 -0.367 -21.210 1.00 66.94 96 TYR A C 1
ATOM 772 O O . TYR A 1 96 ? 15.221 -0.707 -22.378 1.00 66.94 96 TYR A O 1
ATOM 780 N N . GLY A 1 97 ? 14.870 0.920 -20.883 1.00 69.25 97 GLY A N 1
ATOM 781 C CA . GLY A 1 97 ? 14.914 2.010 -21.861 1.00 69.25 97 GLY A CA 1
ATOM 782 C C . GLY A 1 97 ? 16.274 2.142 -22.559 1.00 69.25 97 GLY A C 1
ATOM 783 O O . GLY A 1 97 ? 16.331 2.344 -23.775 1.00 69.25 97 GLY A O 1
ATOM 784 N N . LYS A 1 98 ? 17.379 1.984 -21.820 1.00 70.56 98 LYS A N 1
ATOM 785 C CA . LYS A 1 98 ? 18.744 1.966 -22.376 1.00 70.56 98 LYS A CA 1
ATOM 786 C C . LYS A 1 98 ? 18.980 0.738 -23.254 1.00 70.56 98 LYS A C 1
ATOM 788 O O . LYS A 1 98 ? 19.551 0.873 -24.334 1.00 70.56 98 LYS A O 1
ATOM 793 N N . LEU A 1 99 ? 18.522 -0.436 -22.827 1.00 59.53 99 LEU A N 1
ATOM 794 C CA . LEU A 1 99 ? 18.672 -1.687 -23.563 1.00 59.53 99 LEU A CA 1
ATOM 795 C C . LEU A 1 99 ? 17.870 -1.652 -24.867 1.00 59.53 99 LEU A C 1
ATOM 797 O O . LEU A 1 99 ? 18.411 -1.979 -25.914 1.00 59.53 99 LEU A O 1
ATOM 801 N N . LYS A 1 100 ? 16.634 -1.137 -24.846 1.00 61.56 100 LYS A N 1
ATOM 802 C CA . LYS A 1 100 ? 15.816 -0.932 -26.052 1.00 61.56 100 LYS A CA 1
ATOM 803 C C . LYS A 1 100 ? 16.469 0.037 -27.041 1.00 61.56 100 LYS A C 1
ATOM 805 O O . LYS A 1 100 ? 16.440 -0.206 -28.245 1.00 61.56 100 LYS A O 1
ATOM 810 N N . LYS A 1 101 ? 17.093 1.116 -26.550 1.00 69.00 101 LYS A N 1
ATOM 811 C CA . LYS A 1 101 ? 17.887 2.028 -27.394 1.00 69.00 101 LYS A CA 1
ATOM 812 C C . LYS A 1 101 ? 19.108 1.327 -27.996 1.00 69.00 101 LYS A C 1
ATOM 814 O O . LYS A 1 101 ? 19.338 1.485 -29.189 1.00 69.00 101 LYS A O 1
ATOM 819 N N . LYS A 1 102 ? 19.842 0.532 -27.209 1.00 56.53 102 LYS A N 1
ATOM 820 C CA . LYS A 1 102 ? 20.993 -0.256 -27.685 1.00 56.53 102 LYS A CA 1
ATOM 821 C C . LYS A 1 102 ? 20.596 -1.302 -28.726 1.00 56.53 102 LYS A C 1
ATOM 823 O O . LYS A 1 102 ? 21.274 -1.408 -29.735 1.00 56.53 102 LYS A O 1
ATOM 828 N N . VAL A 1 103 ? 19.492 -2.021 -28.522 1.00 58.53 103 VAL A N 1
ATOM 829 C CA . VAL A 1 103 ? 18.958 -2.987 -29.499 1.00 58.53 103 VAL A CA 1
ATOM 830 C C . VAL A 1 103 ? 18.565 -2.274 -30.792 1.00 58.53 103 VAL A C 1
ATOM 832 O O . VAL A 1 103 ? 19.008 -2.679 -31.856 1.00 58.53 103 VAL A O 1
ATOM 835 N N . LYS A 1 104 ? 17.857 -1.138 -30.713 1.00 61.59 104 LYS A N 1
ATOM 836 C CA . LYS A 1 104 ? 17.518 -0.341 -31.904 1.00 61.59 104 LYS A CA 1
ATOM 837 C C . LYS A 1 104 ? 18.762 0.165 -32.645 1.00 61.59 104 LYS A C 1
ATOM 839 O O . LYS A 1 104 ? 18.797 0.132 -33.868 1.00 61.59 104 LYS A O 1
ATOM 844 N N . GLN A 1 105 ? 19.782 0.626 -31.918 1.00 61.12 105 GLN A N 1
ATOM 845 C CA . GLN A 1 105 ? 21.063 1.028 -32.510 1.00 61.12 105 GLN A CA 1
ATOM 846 C C . GLN A 1 105 ? 21.772 -0.152 -33.175 1.00 61.12 105 GLN A C 1
ATOM 848 O O . GLN A 1 105 ? 22.301 0.002 -34.269 1.00 61.12 105 GLN A O 1
ATOM 853 N N . TYR A 1 106 ? 21.754 -1.323 -32.540 1.00 39.94 106 TYR A N 1
ATOM 854 C CA . TYR A 1 106 ? 22.337 -2.539 -33.091 1.00 39.94 106 TYR A CA 1
ATOM 855 C C . TYR A 1 106 ? 21.621 -2.978 -34.375 1.00 39.94 106 TYR A C 1
ATOM 857 O O . TYR A 1 106 ? 22.284 -3.255 -35.370 1.00 39.94 106 TYR A O 1
ATOM 865 N N . ASP A 1 107 ? 20.287 -2.946 -34.396 1.00 59.19 107 ASP A N 1
ATOM 866 C CA . ASP A 1 107 ? 19.485 -3.253 -35.585 1.00 59.19 107 ASP A CA 1
ATOM 867 C C . ASP A 1 107 ? 19.759 -2.268 -36.728 1.00 59.19 107 ASP A C 1
ATOM 869 O O . ASP A 1 107 ? 19.925 -2.684 -37.872 1.00 59.19 107 ASP A O 1
ATOM 873 N N . THR A 1 108 ? 19.883 -0.969 -36.433 1.00 65.12 108 THR A N 1
ATOM 874 C CA . THR A 1 108 ? 20.259 0.046 -37.429 1.00 65.12 108 THR A CA 1
ATOM 875 C C . THR A 1 108 ? 21.675 -0.172 -37.965 1.00 65.12 108 THR A C 1
ATOM 877 O O . THR A 1 108 ? 21.881 -0.112 -39.174 1.00 65.12 108 THR A O 1
ATOM 880 N N . ILE A 1 109 ? 22.656 -0.453 -37.100 1.00 57.00 109 ILE A N 1
ATOM 881 C CA . ILE A 1 109 ? 24.032 -0.747 -37.532 1.00 57.00 109 ILE A CA 1
ATOM 882 C C . ILE A 1 109 ? 24.046 -1.996 -38.416 1.00 57.00 109 ILE A C 1
ATOM 884 O O . ILE A 1 109 ? 24.663 -1.978 -39.477 1.00 57.00 109 ILE A O 1
ATOM 888 N N . LYS A 1 110 ? 23.318 -3.049 -38.032 1.00 54.22 110 LYS A N 1
ATOM 889 C CA . LYS A 1 110 ? 23.186 -4.274 -38.824 1.00 54.22 110 LYS A CA 1
ATOM 890 C C . LYS A 1 110 ? 22.561 -4.004 -40.195 1.00 54.22 110 LYS A C 1
ATOM 892 O O . LYS A 1 110 ? 23.128 -4.415 -41.198 1.00 54.22 110 LYS A O 1
ATOM 897 N N . GLN A 1 111 ? 21.457 -3.255 -40.257 1.00 63.53 111 GLN A N 1
ATOM 898 C CA . GLN A 1 111 ? 20.813 -2.871 -41.521 1.00 63.53 111 GLN A CA 1
ATOM 899 C C . GLN A 1 111 ? 21.732 -2.037 -42.421 1.00 63.53 111 GLN A C 1
ATOM 901 O O . GLN A 1 111 ? 21.762 -2.248 -43.634 1.00 63.53 111 GLN A O 1
ATOM 906 N N . ASN A 1 112 ? 22.505 -1.115 -41.844 1.00 61.03 112 ASN A N 1
ATOM 907 C CA . ASN A 1 112 ? 23.463 -0.304 -42.592 1.00 61.03 112 ASN A CA 1
ATOM 908 C C . ASN A 1 112 ? 24.612 -1.158 -43.140 1.00 61.03 112 ASN A C 1
ATOM 910 O O . ASN A 1 112 ? 24.962 -1.027 -44.309 1.00 61.03 112 ASN A O 1
ATOM 914 N N . VAL A 1 113 ? 25.161 -2.065 -42.327 1.00 53.81 113 VAL A N 1
ATOM 915 C CA . VAL A 1 113 ? 26.205 -3.011 -42.747 1.00 53.81 113 VAL A CA 1
ATOM 916 C C . VAL A 1 113 ? 25.684 -3.944 -43.841 1.00 53.81 113 VAL A C 1
ATOM 918 O O . VAL A 1 113 ? 26.349 -4.098 -44.860 1.00 53.81 113 VAL A O 1
ATOM 921 N N . ASP A 1 114 ? 24.477 -4.494 -43.699 1.00 58.25 114 ASP A N 1
ATOM 922 C CA . ASP A 1 114 ? 23.846 -5.339 -44.719 1.00 58.25 114 ASP A CA 1
ATOM 923 C C . ASP A 1 114 ? 23.588 -4.568 -46.024 1.00 58.25 114 ASP A C 1
ATOM 925 O O . ASP A 1 114 ? 23.793 -5.104 -47.114 1.00 58.25 114 ASP A O 1
ATOM 929 N N . THR A 1 115 ? 23.193 -3.294 -45.939 1.00 61.81 115 THR A N 1
ATOM 930 C CA . THR A 1 115 ? 22.984 -2.425 -47.109 1.00 61.81 115 THR A CA 1
ATOM 931 C C . THR A 1 115 ? 24.300 -2.123 -47.822 1.00 61.81 115 THR A C 1
ATOM 933 O O . THR A 1 115 ? 24.373 -2.281 -49.040 1.00 61.81 115 THR A O 1
ATOM 936 N N . ILE A 1 116 ? 25.355 -1.771 -47.081 1.00 63.59 116 ILE A N 1
ATOM 937 C CA . ILE A 1 116 ? 26.695 -1.523 -47.633 1.00 63.59 116 ILE A CA 1
ATOM 938 C C . ILE A 1 116 ? 27.272 -2.806 -48.240 1.00 63.59 116 ILE A C 1
ATOM 940 O O . ILE A 1 116 ? 27.784 -2.777 -49.352 1.00 63.59 116 ILE A O 1
ATOM 944 N N . LEU A 1 117 ? 27.142 -3.955 -47.571 1.00 57.44 117 LEU A N 1
ATOM 945 C CA . LEU A 1 117 ? 27.583 -5.250 -48.099 1.00 57.44 117 LEU A CA 1
ATOM 946 C C . LEU A 1 117 ? 26.794 -5.670 -49.346 1.00 57.44 117 LEU A C 1
ATOM 948 O O . LEU A 1 117 ? 27.351 -6.311 -50.235 1.00 57.44 117 LEU A O 1
ATOM 952 N N . ARG A 1 118 ? 25.507 -5.321 -49.436 1.00 58.22 118 ARG A N 1
ATOM 953 C CA . ARG A 1 118 ? 24.676 -5.574 -50.621 1.00 58.22 118 ARG A CA 1
ATOM 954 C C . ARG A 1 118 ? 25.043 -4.645 -51.780 1.00 58.22 118 ARG A C 1
ATOM 956 O O . ARG A 1 118 ? 25.094 -5.114 -52.911 1.00 58.22 118 ARG A O 1
ATOM 963 N N . GLN A 1 119 ? 25.346 -3.378 -51.500 1.00 59.09 119 GLN A N 1
ATOM 964 C CA . GLN A 1 119 ? 25.829 -2.400 -52.483 1.00 59.09 119 GLN A CA 1
ATOM 965 C C . GLN A 1 119 ? 27.246 -2.729 -52.973 1.00 59.09 119 GLN A C 1
ATOM 967 O O . GLN A 1 119 ? 27.503 -2.671 -54.169 1.00 59.09 119 GLN A O 1
ATOM 972 N N . ALA A 1 120 ? 28.140 -3.181 -52.091 1.00 56.00 120 ALA A N 1
ATOM 973 C CA . ALA A 1 120 ? 29.496 -3.616 -52.435 1.00 56.00 120 ALA A CA 1
ATOM 974 C C . ALA A 1 120 ? 29.533 -4.913 -53.267 1.00 56.00 120 ALA A C 1
ATOM 976 O O . ALA A 1 120 ? 30.524 -5.175 -53.939 1.00 56.00 120 ALA A O 1
ATOM 977 N N . ARG A 1 121 ? 28.455 -5.711 -53.277 1.00 55.88 121 ARG A N 1
ATOM 978 C CA . ARG A 1 121 ? 28.278 -6.842 -54.211 1.00 55.88 121 ARG A CA 1
ATOM 979 C C . ARG A 1 121 ? 27.701 -6.430 -55.572 1.00 55.88 121 ARG A C 1
ATOM 981 O O . ARG A 1 121 ? 27.567 -7.285 -56.445 1.00 55.88 121 ARG A O 1
ATOM 988 N N . GLN A 1 122 ? 27.325 -5.162 -55.756 1.00 52.34 122 GLN A N 1
ATOM 989 C CA . GLN A 1 122 ? 26.771 -4.629 -57.004 1.00 52.34 122 GLN A CA 1
ATOM 990 C C . GLN A 1 122 ? 27.705 -3.822 -57.942 1.00 52.34 122 GLN A C 1
ATOM 992 O O . GLN A 1 122 ? 27.190 -3.411 -58.977 1.00 52.34 122 GLN A O 1
ATOM 997 N N . PRO A 1 123 ? 29.036 -3.657 -57.755 1.00 52.66 123 PRO A N 1
ATOM 998 C CA . PRO A 1 123 ? 29.853 -2.988 -58.773 1.00 52.66 123 PRO A CA 1
ATOM 999 C C . PRO A 1 123 ? 30.368 -3.864 -59.936 1.00 52.66 123 PRO A C 1
ATOM 1001 O O . PRO A 1 123 ? 31.079 -3.344 -60.785 1.00 52.66 123 PRO A O 1
ATOM 1004 N N . GLU A 1 124 ? 30.025 -5.154 -60.058 1.00 50.78 124 GLU A N 1
ATOM 1005 C CA . GLU A 1 124 ? 30.606 -6.014 -61.121 1.00 50.78 124 GLU A CA 1
ATOM 1006 C C . GLU A 1 124 ? 29.667 -6.405 -62.278 1.00 50.78 124 GLU A C 1
ATOM 1008 O O . GLU A 1 124 ? 30.041 -7.220 -63.121 1.00 50.78 124 GLU A O 1
ATOM 1013 N N . LYS A 1 125 ? 28.455 -5.838 -62.385 1.00 50.00 125 LYS A N 1
ATOM 1014 C CA . LYS A 1 125 ? 27.504 -6.236 -63.451 1.00 50.00 125 LYS A CA 1
ATOM 1015 C C . LYS A 1 125 ? 27.198 -5.201 -64.535 1.00 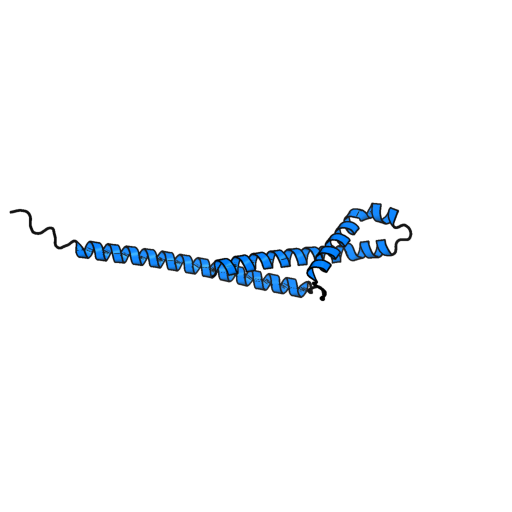50.00 125 LYS A C 1
ATOM 1017 O O . LYS A 1 125 ? 26.415 -5.525 -65.423 1.00 50.00 125 LYS A O 1
ATOM 1022 N N . GLU A 1 126 ? 27.848 -4.037 -64.549 1.00 48.75 126 GLU A N 1
ATOM 1023 C CA . GLU A 1 126 ? 27.578 -3.000 -65.568 1.00 48.75 126 GLU A CA 1
ATOM 1024 C C . GLU A 1 126 ? 28.692 -2.746 -66.600 1.00 48.75 126 GLU A C 1
ATOM 1026 O O . GLU A 1 126 ? 28.550 -1.860 -67.429 1.00 48.75 126 GLU A O 1
ATOM 1031 N N . TYR A 1 127 ? 29.733 -3.584 -66.685 1.00 46.34 127 TYR A N 1
ATOM 1032 C CA . TYR A 1 127 ? 30.743 -3.478 -67.760 1.00 46.34 127 TYR A CA 1
ATOM 1033 C C . TYR A 1 127 ? 30.698 -4.606 -68.807 1.00 46.34 127 TYR A C 1
ATOM 1035 O O . TYR A 1 127 ? 31.733 -4.992 -69.345 1.00 46.34 127 TYR A O 1
ATOM 1043 N N . LYS A 1 128 ? 29.515 -5.151 -69.133 1.00 50.12 128 LYS A N 1
ATOM 1044 C CA . LYS A 1 128 ? 29.323 -6.011 -70.326 1.00 50.12 128 LYS A CA 1
ATOM 1045 C C . LYS A 1 128 ? 27.932 -5.847 -70.942 1.00 50.12 128 LYS A C 1
ATOM 1047 O O . LYS A 1 128 ? 27.100 -6.741 -70.818 1.00 50.12 128 LYS A O 1
ATOM 1052 N N . LYS A 1 129 ? 27.700 -4.695 -71.570 1.00 49.69 129 LYS A N 1
ATOM 1053 C CA . LYS A 1 129 ? 26.646 -4.327 -72.544 1.00 49.69 129 LYS A CA 1
ATOM 1054 C C . LYS A 1 129 ? 26.779 -2.801 -72.616 1.00 49.69 129 LYS A C 1
ATOM 1056 O O . LYS A 1 129 ? 26.499 -2.155 -71.626 1.00 49.69 129 LYS A O 1
ATOM 1061 N N . GLU A 1 130 ? 27.326 -2.156 -73.630 1.00 47.19 130 GLU A N 1
ATOM 1062 C CA . GLU A 1 130 ? 27.288 -2.365 -75.069 1.00 47.19 130 GLU A CA 1
ATOM 1063 C C . GLU A 1 130 ? 28.511 -1.661 -75.687 1.00 47.19 130 GLU A C 1
ATOM 1065 O O . GLU A 1 130 ? 28.909 -0.618 -75.184 1.00 47.19 130 GLU A O 1
ATOM 1070 N N . ARG A 1 131 ? 29.027 -2.241 -76.780 1.00 40.62 131 ARG A N 1
ATOM 1071 C CA . ARG A 1 131 ? 29.797 -1.620 -77.880 1.00 40.62 131 ARG A CA 1
ATOM 1072 C C . ARG A 1 131 ? 31.066 -0.821 -77.574 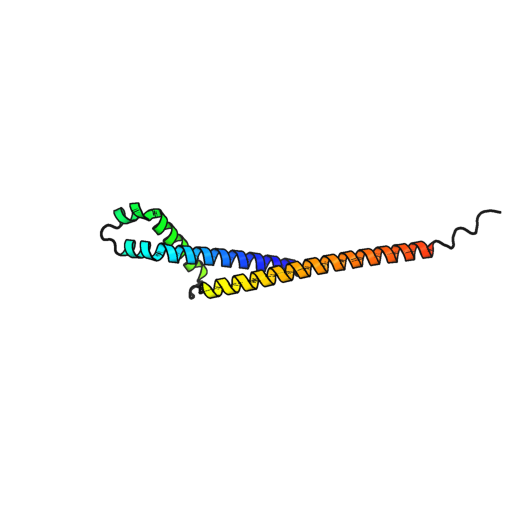1.00 40.62 131 ARG A C 1
ATOM 1074 O O . ARG A 1 131 ? 30.979 0.320 -77.086 1.00 40.62 131 ARG A O 1
#

Secondary structure (DSSP, 8-state):
-HHHHHHHHHHHHHHHHHHHHHHHHHHHHHHHHHHHHH-SSHHHHHHHHHHHHHHHHHHHHHHHHHTTTSPPPPHHHHHHHHHHHHHHHHHHHHHHHHHHHHHHHHHHHHHHHHHHHHHHTSTTSSSSS--

Foldseek 3Di:
DLVVVLVVLVVVLVVLVVLLVLVVLLVVLVVLCVCLVVDPDNPVSCVVCVVSNVSNVVSVVVQVVVQPPHDRDDSVNSVVVSVVSVVVSVVSVVVVVVVVVVVVVVVVVVVVVVVVVVVVVPPPPPPPDDD

Sequence (131 aa):
DTAATLKDLEKRLSDISLLMKNISAYQQTKAVYMQYKKAKDKEKFLRGNESSIIIHEAAAKTLQAAKNGGKLPDFKKLHTEYKELTEKKNKLYQEYGKLKKKVKQYDTIKQNVDTILRQARQPEKEYKKER